Protein AF-A0A7Y3CG42-F1 (afdb_monomer)

Mean predicted aligned error: 5.28 Å

Foldseek 3Di:
DVVVVVVVVVVVVVVVVVLVVQCVVCVVVVHHSVVVVVCVVCQQPVDPVNVVVNVVVPVVVVVLVVVQVVQVVVVAGQLLQLLLQLQLQVQLVVLQVVCVPPPCNVVSNVVSNVRSVVRSVVLVVQLVCCVPPVVDRSNCSSVVSSVVSVVVD

pLDDT: mean 94.73, std 4.46, range [62.44, 98.19]

Solvent-accessible surface area (backbone atoms only — not comparable to full-atom values): 7905 Å² total; per-residue (Å²): 114,68,66,59,55,51,53,51,49,51,52,52,54,49,52,53,48,52,52,51,52,51,40,50,53,28,51,76,71,73,42,63,47,69,58,52,52,50,48,54,49,49,58,40,62,61,40,73,69,35,35,50,54,50,47,68,54,48,52,60,52,50,54,48,51,61,55,45,53,57,37,50,72,74,73,40,60,72,64,25,50,64,19,18,52,46,38,8,51,53,36,17,48,52,41,41,59,74,33,68,84,49,95,55,55,69,60,29,53,54,50,14,52,52,31,20,53,48,28,17,48,52,45,49,50,50,31,51,42,35,30,76,74,64,71,38,56,47,52,60,36,12,46,54,44,27,54,54,40,63,74,77,108

Radius of gyration: 21.25 Å; Cα contacts (8 Å, |Δi|>4): 123; chains: 1; bounding box: 47×50×55 Å

Secondary structure (DSSP, 8-state):
-HHHHHHHHHHHHHHHHHHHHHHHHHHHTT--HHHHHHHHHHHHHSSHHHHHHHHHHHHHHHHHHHHHHHHHHTT---TTHHHHHHHHHHHHHHHHHHTTT-S-HHHHHHHHHHHHHHHHHHHHHHHHHHHHTT---HHHHHHHHHHHHHHT-

Sequence (153 aa):
MQEVKQTFFYAVVLIVGVLCLTTLILFLAGAPPIDAFKHIFLGSVGSWIKFTQVLMAWIPLTLCACGLVYTFRIGLWNIGIEGQVVAGAISATAILRMGAASTMPELFLVLAFLGGMLGGGLWAVFAGFLKTKGGVNEIFAGLGLNFVAQAIT

Structure (mmCIF, N/CA/C/O backbone):
data_AF-A0A7Y3CG42-F1
#
_entry.id   AF-A0A7Y3CG42-F1
#
loop_
_atom_site.group_PDB
_atom_site.id
_atom_site.type_symbol
_atom_site.label_atom_id
_atom_site.label_alt_id
_atom_site.label_comp_id
_atom_site.label_asym_id
_atom_site.label_entity_id
_atom_site.label_seq_id
_atom_site.pdbx_PDB_ins_code
_atom_site.Cartn_x
_atom_site.Cartn_y
_atom_site.Cartn_z
_atom_site.occupancy
_atom_site.B_iso_or_equiv
_atom_site.auth_seq_id
_atom_site.auth_comp_id
_atom_site.auth_asym_id
_atom_site.auth_atom_id
_atom_site.pdbx_PDB_model_num
ATOM 1 N N . MET A 1 1 ? -9.380 -32.991 -3.342 1.00 62.44 1 MET A N 1
ATOM 2 C CA . MET A 1 1 ? -8.639 -33.266 -4.603 1.00 62.44 1 MET A CA 1
ATOM 3 C C . MET A 1 1 ? -9.384 -32.803 -5.858 1.00 62.44 1 MET A C 1
ATOM 5 O O . MET A 1 1 ? -8.729 -32.256 -6.734 1.00 62.44 1 MET A O 1
ATOM 9 N N . GLN A 1 2 ? -10.708 -32.990 -5.968 1.00 70.44 2 GLN A N 1
ATOM 10 C CA . GLN A 1 2 ? -11.488 -32.489 -7.115 1.00 70.44 2 GLN A CA 1
ATOM 11 C C . GLN A 1 2 ? -11.503 -30.954 -7.203 1.00 70.44 2 GLN A C 1
ATOM 13 O O . GLN A 1 2 ? -11.239 -30.421 -8.275 1.00 70.44 2 GLN A O 1
ATOM 18 N N . GLU A 1 3 ? -11.663 -30.253 -6.076 1.00 76.31 3 GLU A N 1
ATOM 19 C CA . GLU A 1 3 ? -11.626 -28.780 -6.048 1.00 76.31 3 GLU A CA 1
ATOM 20 C C . GLU A 1 3 ? -10.296 -28.201 -6.550 1.00 76.31 3 GLU A C 1
ATOM 22 O O . GLU A 1 3 ? -10.286 -27.268 -7.339 1.00 76.31 3 GLU A O 1
ATOM 27 N N . VAL A 1 4 ? -9.159 -28.807 -6.186 1.00 80.44 4 VAL A N 1
ATOM 28 C CA . VAL A 1 4 ? -7.832 -28.356 -6.647 1.00 80.44 4 VAL A CA 1
ATOM 29 C C . VAL A 1 4 ? -7.689 -28.498 -8.165 1.00 80.44 4 VAL A C 1
ATOM 31 O O . VAL A 1 4 ? -7.175 -27.595 -8.823 1.00 80.44 4 VAL A O 1
ATOM 34 N N . LYS A 1 5 ? -8.177 -29.607 -8.740 1.00 81.75 5 LYS A N 1
ATOM 35 C CA . LYS A 1 5 ? -8.169 -29.818 -10.198 1.00 81.75 5 LYS A CA 1
ATOM 36 C C . LYS A 1 5 ? -9.058 -28.802 -10.916 1.00 81.75 5 LYS A C 1
ATOM 38 O O . LYS A 1 5 ? -8.685 -28.312 -11.977 1.00 81.75 5 LYS A O 1
ATOM 43 N N . GLN A 1 6 ? -10.203 -28.475 -10.326 1.00 87.12 6 GLN A N 1
ATOM 44 C CA . GLN A 1 6 ? -11.150 -27.515 -10.878 1.00 87.12 6 GLN A CA 1
ATOM 45 C C . GLN A 1 6 ? -10.609 -26.077 -10.825 1.00 87.12 6 GLN A C 1
ATOM 47 O O . GLN A 1 6 ? -10.646 -25.379 -11.835 1.00 87.12 6 GLN A O 1
ATOM 52 N N . THR A 1 7 ? -10.007 -25.663 -9.708 1.00 89.25 7 THR A N 1
ATOM 53 C CA . THR A 1 7 ? -9.332 -24.359 -9.590 1.00 89.25 7 THR A CA 1
ATOM 54 C C . THR A 1 7 ? -8.181 -24.228 -10.582 1.00 89.25 7 THR A C 1
ATOM 56 O O . THR A 1 7 ? -8.052 -23.202 -11.248 1.00 89.25 7 THR A O 1
ATOM 59 N N . PHE A 1 8 ? -7.367 -25.276 -10.730 1.00 90.81 8 PHE A N 1
ATOM 60 C CA . PHE A 1 8 ? -6.279 -25.287 -11.703 1.00 90.81 8 PHE A CA 1
ATOM 61 C C . PHE A 1 8 ? -6.795 -25.162 -13.144 1.00 90.81 8 PHE A C 1
ATOM 63 O O . PHE A 1 8 ? -6.268 -24.368 -13.919 1.00 90.81 8 PHE A O 1
ATOM 70 N N . PHE A 1 9 ? -7.861 -25.890 -13.491 1.00 93.38 9 PHE A N 1
ATOM 71 C CA . PHE A 1 9 ? -8.496 -25.789 -14.804 1.00 93.38 9 PHE A CA 1
ATOM 72 C C . PHE A 1 9 ? -8.987 -24.365 -15.092 1.00 93.38 9 PHE A C 1
ATOM 74 O O . PHE A 1 9 ? -8.661 -23.812 -16.142 1.00 93.38 9 PHE A O 1
ATOM 81 N N . TYR A 1 10 ? -9.702 -23.740 -14.151 1.00 93.50 10 TYR A N 1
ATOM 82 C CA . TYR A 1 10 ? -10.154 -22.357 -14.318 1.00 93.50 10 TYR A CA 1
ATOM 83 C C . TYR A 1 10 ? -8.990 -21.378 -14.468 1.00 93.50 10 TYR A C 1
ATOM 85 O O . TY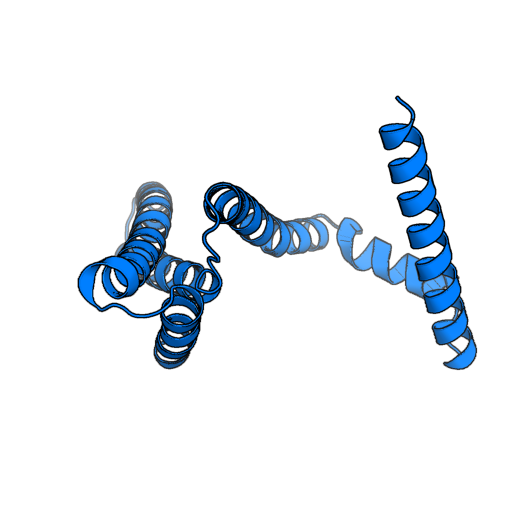R A 1 10 ? -9.047 -20.513 -15.337 1.00 93.50 10 TYR A O 1
ATOM 93 N N . ALA A 1 11 ? -7.918 -21.533 -13.687 1.00 93.06 11 ALA A N 1
ATOM 94 C CA . ALA A 1 11 ? -6.734 -20.689 -13.812 1.00 93.06 11 ALA A CA 1
ATOM 95 C C . ALA A 1 11 ? -6.113 -20.785 -15.215 1.00 93.06 11 ALA A C 1
ATOM 97 O O . ALA A 1 11 ? -5.827 -19.759 -15.830 1.00 93.06 11 ALA A O 1
ATOM 98 N N . VAL A 1 12 ? -5.965 -21.998 -15.758 1.00 94.88 12 VAL A N 1
ATOM 99 C CA . VAL A 1 12 ? -5.429 -22.202 -17.113 1.00 94.88 12 VAL A CA 1
ATOM 100 C C . VAL A 1 12 ? -6.345 -21.586 -18.170 1.00 94.88 12 VAL A C 1
ATOM 102 O O . VAL A 1 12 ? -5.863 -20.853 -19.032 1.00 94.88 12 VAL A O 1
ATOM 105 N N . VAL A 1 13 ? -7.658 -21.829 -18.092 1.00 96.06 13 VAL A N 1
ATOM 106 C CA . VAL A 1 13 ? -8.638 -21.259 -19.035 1.00 96.06 13 VAL A CA 1
ATOM 107 C C . VAL A 1 13 ? -8.603 -19.730 -19.009 1.00 96.06 13 VAL A C 1
ATOM 109 O O . VAL A 1 13 ? -8.604 -19.107 -20.069 1.00 96.06 13 VAL A O 1
ATOM 112 N N . LEU A 1 14 ? -8.517 -19.121 -17.824 1.00 95.50 14 LEU A N 1
ATOM 113 C CA . LEU A 1 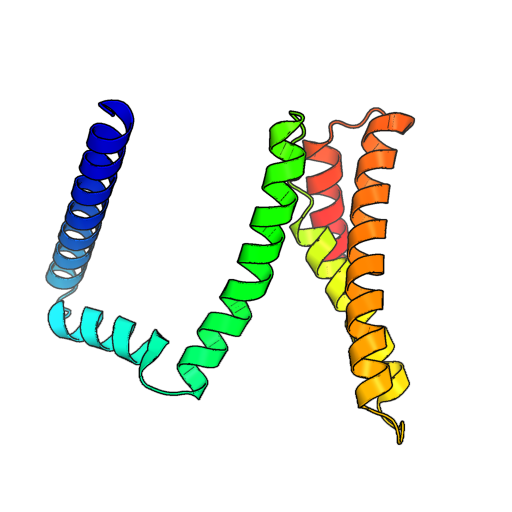14 ? -8.423 -17.669 -17.675 1.00 95.50 14 LEU A CA 1
ATOM 114 C C . LEU A 1 14 ? -7.124 -17.115 -18.260 1.00 95.50 14 LEU A C 1
ATOM 116 O O . LEU A 1 14 ? -7.167 -16.136 -18.999 1.00 95.50 14 LEU A O 1
ATOM 120 N N . ILE A 1 15 ? -5.982 -17.747 -17.980 1.00 94.75 15 ILE A N 1
ATOM 121 C CA . ILE A 1 15 ? -4.685 -17.314 -18.518 1.00 94.75 15 ILE A CA 1
ATOM 122 C C . ILE A 1 15 ? -4.706 -17.358 -20.048 1.00 94.75 15 ILE A C 1
ATOM 124 O O . ILE A 1 15 ? -4.364 -16.370 -20.697 1.00 94.75 15 ILE A O 1
ATOM 128 N N . VAL A 1 16 ? -5.153 -18.473 -20.632 1.00 95.56 16 VAL A N 1
ATOM 129 C CA . VAL A 1 16 ? -5.249 -18.616 -22.091 1.00 95.56 16 VAL A CA 1
ATOM 130 C C . VAL A 1 16 ? -6.233 -17.598 -22.666 1.00 95.56 16 VAL A C 1
ATOM 132 O O . VAL A 1 16 ? -5.901 -16.914 -23.631 1.00 95.56 16 VAL A O 1
ATOM 135 N N . GLY A 1 17 ? -7.405 -17.434 -22.048 1.00 96.25 17 GLY A N 1
ATOM 136 C CA . GLY A 1 17 ? -8.418 -16.474 -22.484 1.00 96.25 17 GLY A CA 1
ATOM 137 C C . GLY A 1 17 ? -7.905 -15.033 -22.501 1.00 96.25 17 GLY A C 1
ATOM 138 O O . GLY A 1 17 ? -8.083 -14.332 -23.497 1.00 96.25 17 GLY A O 1
ATOM 139 N N . VAL A 1 18 ? -7.207 -14.607 -21.445 1.00 95.19 18 VAL A N 1
ATOM 140 C CA . VAL A 1 18 ? -6.606 -13.266 -21.357 1.00 95.19 18 VAL A CA 1
ATOM 141 C C . VAL A 1 18 ? -5.515 -13.082 -22.410 1.00 95.19 18 VAL A C 1
ATOM 143 O O . VAL A 1 18 ? -5.481 -12.040 -23.067 1.00 95.19 18 VAL A O 1
ATOM 146 N N . LEU A 1 19 ? -4.653 -14.079 -22.626 1.00 94.00 19 LEU A N 1
ATOM 147 C CA . LEU A 1 19 ? -3.609 -14.008 -23.653 1.00 94.00 19 LEU A CA 1
ATOM 148 C C . LEU A 1 19 ? -4.202 -13.936 -25.065 1.00 94.00 19 LEU A C 1
ATOM 150 O O . LEU A 1 19 ? -3.757 -13.110 -25.865 1.00 94.00 19 LEU A O 1
ATOM 154 N N . CYS A 1 20 ? -5.225 -14.740 -25.365 1.00 95.56 20 CYS A N 1
ATOM 155 C CA . CYS A 1 20 ? -5.930 -14.711 -26.646 1.00 95.56 20 CYS A CA 1
ATOM 156 C C . CYS A 1 20 ? -6.603 -13.357 -26.884 1.00 95.56 20 CYS A C 1
ATOM 158 O O . CYS A 1 20 ? -6.416 -12.765 -27.946 1.00 95.56 20 CYS A O 1
ATOM 160 N N . LEU A 1 21 ? -7.334 -12.843 -25.891 1.00 95.88 21 LEU A N 1
ATOM 161 C CA . LEU A 1 21 ? -8.000 -11.544 -25.979 1.00 95.88 21 LEU A CA 1
ATOM 162 C C . LEU A 1 21 ? -6.989 -10.410 -26.186 1.00 95.88 21 LEU A C 1
ATOM 164 O O . LEU A 1 21 ? -7.157 -9.586 -27.080 1.00 95.88 21 LEU A O 1
ATOM 168 N N . THR A 1 22 ? -5.912 -10.398 -25.402 1.00 94.31 22 THR A N 1
ATOM 169 C CA . THR A 1 22 ? -4.855 -9.381 -25.513 1.00 94.31 22 THR A CA 1
ATOM 170 C C . THR A 1 22 ? -4.185 -9.437 -26.886 1.00 94.31 22 THR A C 1
ATOM 172 O O . THR A 1 22 ? -3.998 -8.404 -27.523 1.00 94.31 22 THR A O 1
ATOM 175 N N . THR A 1 23 ? -3.884 -10.639 -27.385 1.00 94.94 23 THR A N 1
ATOM 176 C CA . THR A 1 23 ? -3.299 -10.843 -28.721 1.00 94.94 23 THR A CA 1
ATOM 177 C C . THR A 1 23 ? -4.232 -10.354 -29.825 1.00 94.94 23 THR A C 1
ATOM 179 O O . THR A 1 23 ? -3.777 -9.680 -30.747 1.00 94.94 23 THR A O 1
ATOM 182 N N . LEU A 1 24 ? -5.532 -10.648 -29.720 1.00 96.06 24 LEU A N 1
ATOM 183 C CA . LEU A 1 24 ? -6.543 -10.182 -30.668 1.00 96.06 24 LEU A CA 1
ATOM 184 C C . LEU A 1 24 ? -6.606 -8.652 -30.700 1.00 96.06 24 LEU A C 1
ATOM 186 O O . LEU A 1 24 ? -6.576 -8.068 -31.779 1.00 96.06 24 LEU A O 1
ATOM 190 N N . ILE A 1 25 ? -6.639 -8.000 -29.535 1.00 96.25 25 ILE A N 1
ATOM 191 C CA . ILE A 1 25 ? -6.658 -6.533 -29.438 1.00 96.25 25 ILE A CA 1
ATOM 192 C C . ILE A 1 25 ? -5.395 -5.929 -30.065 1.00 96.25 25 ILE A C 1
ATOM 194 O O . ILE A 1 25 ? -5.498 -4.988 -30.848 1.00 96.25 25 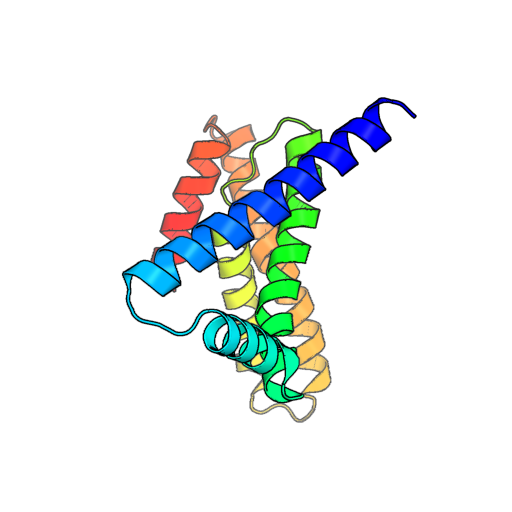ILE A O 1
ATOM 198 N N . LEU A 1 26 ? -4.215 -6.481 -29.766 1.00 95.56 26 LEU A N 1
ATOM 199 C CA . LEU A 1 26 ? -2.946 -6.008 -30.329 1.00 95.56 26 LEU A CA 1
ATOM 200 C C . LEU A 1 26 ? -2.912 -6.154 -31.853 1.00 95.56 26 LEU A C 1
ATOM 202 O O . LEU A 1 26 ? -2.523 -5.218 -32.548 1.00 95.56 26 LEU A O 1
ATOM 206 N N . PHE A 1 27 ? -3.393 -7.287 -32.368 1.00 95.69 27 PHE A N 1
ATOM 207 C CA . PHE A 1 27 ? -3.492 -7.524 -33.803 1.00 95.69 27 PHE A CA 1
ATOM 208 C C . PHE A 1 27 ? -4.440 -6.528 -34.486 1.00 95.69 27 PHE A C 1
ATOM 210 O O . PHE A 1 27 ? -4.072 -5.930 -35.495 1.00 95.69 27 PHE A O 1
ATOM 217 N N . LEU A 1 28 ? -5.625 -6.290 -33.909 1.00 96.75 28 LEU A N 1
ATOM 218 C CA . LEU A 1 28 ? -6.586 -5.300 -34.412 1.00 96.75 28 LEU A CA 1
ATOM 219 C C . LEU A 1 28 ? -6.043 -3.863 -34.349 1.00 96.75 28 LEU A C 1
ATOM 221 O O . LEU A 1 28 ? -6.383 -3.045 -35.199 1.00 96.75 28 LEU A O 1
ATOM 225 N N . ALA A 1 29 ? -5.180 -3.562 -33.378 1.00 95.56 29 ALA A N 1
ATOM 226 C CA . ALA A 1 29 ? -4.495 -2.277 -33.252 1.00 95.56 29 ALA A CA 1
ATOM 227 C C . ALA A 1 29 ? -3.273 -2.130 -34.186 1.00 95.56 29 ALA A C 1
ATOM 229 O O . ALA A 1 29 ? -2.633 -1.080 -34.185 1.00 95.56 29 ALA A O 1
ATOM 230 N N . GLY A 1 30 ? -2.920 -3.164 -34.962 1.00 94.56 30 GLY A N 1
ATOM 231 C CA . GLY A 1 30 ? -1.743 -3.167 -35.838 1.00 94.56 30 GLY A CA 1
ATOM 232 C C . GLY A 1 30 ? -0.403 -3.293 -35.101 1.00 94.56 30 GLY A C 1
ATOM 233 O O . GLY A 1 30 ? 0.647 -3.064 -35.699 1.00 94.56 30 GLY A O 1
ATOM 234 N N . ALA A 1 31 ? -0.417 -3.652 -33.815 1.00 93.69 31 ALA A N 1
ATOM 235 C CA . ALA A 1 31 ? 0.783 -3.832 -33.008 1.00 93.69 31 ALA A CA 1
ATOM 236 C C . ALA A 1 31 ? 1.236 -5.308 -33.021 1.00 93.69 31 ALA A C 1
ATOM 238 O O . ALA A 1 31 ? 0.415 -6.193 -32.767 1.00 93.69 31 ALA A O 1
ATOM 239 N N . PRO A 1 32 ? 2.528 -5.611 -33.259 1.00 95.00 32 PRO A N 1
ATOM 240 C CA . PRO A 1 32 ? 3.038 -6.982 -33.225 1.00 95.00 32 PRO A CA 1
ATOM 241 C C . PRO A 1 32 ? 2.916 -7.580 -31.807 1.00 95.00 32 PRO A C 1
ATOM 243 O O . PRO A 1 32 ? 3.593 -7.110 -30.886 1.00 95.00 32 PRO A O 1
ATOM 246 N N . PRO A 1 33 ? 2.097 -8.635 -31.591 1.00 93.31 33 PRO A N 1
ATOM 247 C CA . PRO A 1 33 ? 1.816 -9.123 -30.240 1.00 93.31 33 PRO A CA 1
ATOM 248 C C . PRO A 1 33 ? 3.048 -9.671 -29.517 1.00 93.31 33 PRO A C 1
ATOM 250 O O . PRO A 1 33 ? 3.223 -9.450 -28.321 1.00 93.31 33 PRO A O 1
ATOM 253 N N . ILE A 1 34 ? 3.932 -10.354 -30.250 1.00 94.06 34 ILE A N 1
ATOM 254 C CA . ILE A 1 34 ? 5.163 -10.935 -29.699 1.00 94.06 34 ILE A CA 1
ATOM 255 C C . ILE A 1 34 ? 6.067 -9.839 -29.125 1.00 94.06 34 ILE A C 1
ATOM 257 O O . ILE A 1 34 ? 6.564 -9.980 -28.006 1.00 94.06 34 ILE A O 1
ATOM 261 N N . ASP A 1 35 ? 6.246 -8.733 -29.850 1.00 94.12 35 ASP A N 1
ATOM 262 C CA . ASP A 1 35 ? 7.061 -7.613 -29.377 1.00 94.12 35 ASP A CA 1
ATOM 263 C C . ASP A 1 35 ? 6.406 -6.915 -28.187 1.00 94.12 35 ASP A C 1
ATOM 265 O O . ASP A 1 35 ? 7.094 -6.588 -27.222 1.00 94.12 35 ASP A O 1
ATOM 269 N N . ALA A 1 36 ? 5.079 -6.762 -28.185 1.00 93.31 36 ALA A N 1
ATOM 270 C CA . ALA A 1 36 ? 4.354 -6.214 -27.041 1.00 93.31 36 ALA A CA 1
ATOM 271 C C . ALA A 1 36 ? 4.577 -7.052 -25.767 1.00 93.31 36 ALA A C 1
ATOM 273 O O . ALA A 1 36 ? 4.948 -6.506 -24.726 1.00 93.31 36 ALA A O 1
ATOM 274 N N . PHE A 1 37 ? 4.446 -8.382 -25.845 1.00 92.75 37 PHE A N 1
ATOM 275 C CA . PHE A 1 37 ? 4.733 -9.265 -24.708 1.00 92.75 37 PHE A CA 1
ATOM 276 C C . PHE A 1 37 ? 6.207 -9.214 -24.290 1.00 92.75 37 PHE A C 1
ATOM 278 O O . PHE A 1 37 ? 6.510 -9.168 -23.094 1.00 92.75 37 PHE A O 1
ATOM 285 N N . LYS A 1 38 ? 7.133 -9.147 -25.254 1.00 94.94 38 LYS A N 1
ATOM 286 C CA . LYS A 1 38 ? 8.564 -8.964 -24.981 1.00 94.94 38 LYS A CA 1
ATOM 287 C C . LYS A 1 38 ? 8.829 -7.645 -24.253 1.00 94.94 38 LYS A C 1
ATOM 289 O O . LYS A 1 38 ? 9.612 -7.627 -23.304 1.00 94.94 38 LYS A O 1
ATOM 294 N N . HIS A 1 39 ? 8.167 -6.558 -24.640 1.00 94.50 39 HIS A N 1
ATOM 295 C CA . HIS A 1 39 ? 8.275 -5.264 -23.973 1.00 94.50 39 HIS A CA 1
ATOM 296 C C . HIS A 1 39 ? 7.673 -5.275 -22.566 1.00 94.50 39 HIS A C 1
ATOM 298 O O . HIS A 1 39 ? 8.288 -4.710 -21.666 1.00 94.50 39 HIS A O 1
ATOM 304 N N . ILE A 1 40 ? 6.54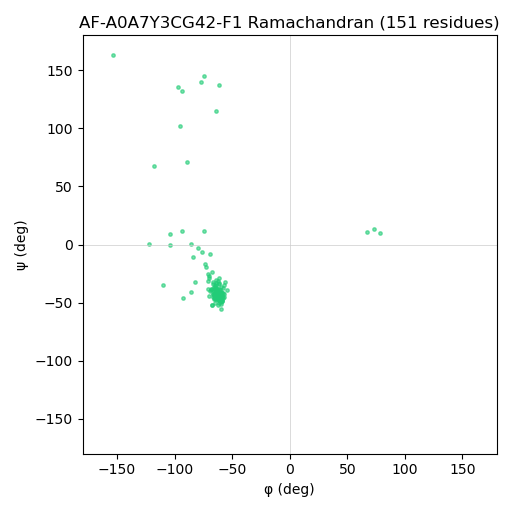9 -5.960 -22.335 1.00 92.25 40 ILE A N 1
ATOM 305 C CA . ILE A 1 40 ? 5.976 -6.146 -20.988 1.00 92.25 40 ILE A CA 1
ATOM 306 C C . ILE A 1 40 ? 6.958 -6.910 -20.086 1.00 92.25 40 ILE A C 1
ATOM 308 O O . ILE A 1 40 ? 7.232 -6.507 -18.951 1.00 92.25 40 ILE A O 1
ATOM 312 N N . PHE A 1 41 ? 7.551 -7.988 -20.601 1.00 94.19 41 PHE A N 1
ATOM 313 C CA . PHE A 1 41 ? 8.504 -8.794 -19.843 1.00 94.19 41 PHE A CA 1
ATOM 314 C C . PHE A 1 41 ? 9.804 -8.026 -19.557 1.00 94.19 41 PHE A C 1
ATOM 316 O O . PHE A 1 41 ? 10.214 -7.870 -18.409 1.00 94.19 41 PHE A O 1
ATOM 323 N N . LEU A 1 42 ? 10.432 -7.447 -20.581 1.00 95.38 42 LEU A N 1
ATOM 324 C CA . LEU A 1 42 ? 11.648 -6.645 -20.409 1.00 95.38 42 LEU A CA 1
ATOM 325 C C . LEU A 1 42 ? 11.393 -5.338 -19.648 1.00 95.38 42 LEU A C 1
ATOM 327 O O . LEU A 1 42 ? 12.325 -4.769 -19.079 1.00 95.38 42 LEU A O 1
ATOM 331 N N . GLY A 1 43 ? 10.164 -4.831 -19.661 1.00 94.25 43 GLY A N 1
ATOM 332 C CA . GLY A 1 43 ? 9.709 -3.672 -18.897 1.00 94.25 43 GLY A CA 1
ATOM 333 C C . GLY A 1 43 ? 9.601 -3.951 -17.401 1.00 94.25 43 GLY A C 1
ATOM 334 O O . GLY A 1 43 ? 9.873 -3.055 -16.613 1.00 94.25 43 GLY A O 1
ATOM 335 N N . SER A 1 44 ? 9.291 -5.190 -17.018 1.00 93.38 44 SER A N 1
ATOM 336 C CA . SER A 1 44 ? 9.148 -5.598 -15.617 1.00 93.38 44 SER A CA 1
ATOM 337 C C . SER A 1 44 ? 10.441 -6.158 -15.018 1.00 93.38 44 SER A C 1
ATOM 339 O O . SER A 1 44 ? 10.834 -5.741 -13.933 1.00 93.38 44 SER A O 1
ATOM 341 N N . VAL A 1 45 ? 11.143 -7.057 -15.719 1.00 95.62 45 VAL A N 1
ATOM 342 C CA . VAL A 1 45 ? 12.314 -7.779 -15.166 1.00 95.62 45 VAL A CA 1
ATOM 343 C C . VAL A 1 45 ? 13.611 -7.588 -15.955 1.00 95.62 45 VAL A C 1
ATOM 345 O O . VAL A 1 45 ? 14.646 -8.135 -15.589 1.00 95.62 45 VAL A O 1
ATOM 348 N N . GLY A 1 46 ? 13.593 -6.805 -17.037 1.00 94.75 46 GLY A N 1
ATOM 349 C CA . GLY A 1 46 ? 14.738 -6.680 -17.949 1.00 94.75 46 GLY A CA 1
ATOM 350 C C . GLY A 1 46 ? 15.969 -5.962 -17.380 1.00 94.75 46 GLY A C 1
ATOM 351 O O . GLY A 1 46 ? 17.002 -5.925 -18.042 1.00 94.75 46 GLY A O 1
ATOM 352 N N . SER A 1 47 ? 15.884 -5.366 -16.190 1.00 96.88 47 SER A N 1
ATOM 353 C CA . SER A 1 47 ? 17.036 -4.831 -15.457 1.00 96.88 47 SER A CA 1
ATOM 354 C C . SER A 1 47 ? 16.765 -4.826 -13.956 1.00 96.88 47 SER A C 1
ATOM 356 O O . SER A 1 47 ? 15.610 -4.883 -13.528 1.00 96.88 47 SER A O 1
ATOM 358 N N . TRP A 1 48 ? 17.825 -4.692 -13.154 1.00 96.31 48 TRP A N 1
ATOM 359 C CA . TRP A 1 48 ? 17.698 -4.598 -11.699 1.00 96.31 48 TRP A CA 1
ATOM 360 C C . TRP A 1 48 ? 16.793 -3.437 -11.266 1.00 96.31 48 TRP A C 1
ATOM 362 O O . TRP A 1 48 ? 15.908 -3.615 -10.440 1.00 96.31 48 TRP A O 1
ATOM 372 N N . ILE A 1 49 ? 16.936 -2.270 -11.901 1.00 96.19 49 ILE A N 1
ATOM 373 C CA . ILE A 1 49 ? 16.111 -1.086 -11.616 1.00 96.19 49 ILE A CA 1
ATOM 374 C C . ILE A 1 49 ? 14.629 -1.355 -11.899 1.00 96.19 49 ILE A C 1
ATOM 376 O O . ILE A 1 49 ? 13.787 -1.091 -11.043 1.00 96.19 49 ILE A O 1
ATOM 380 N N . LYS A 1 50 ? 14.300 -1.937 -13.057 1.00 95.75 50 LYS A N 1
ATOM 381 C CA . LYS A 1 50 ? 12.911 -2.270 -13.411 1.00 95.75 50 LYS A CA 1
ATOM 382 C C . LYS A 1 50 ? 12.306 -3.273 -12.434 1.00 95.75 50 LYS A C 1
ATOM 384 O O . LYS A 1 50 ? 11.201 -3.066 -11.940 1.00 95.75 50 LYS A O 1
ATOM 389 N N . PHE A 1 51 ? 13.075 -4.296 -12.072 1.00 96.00 51 PHE A N 1
ATOM 390 C CA . PHE A 1 51 ? 12.650 -5.274 -11.081 1.00 96.00 51 PHE A CA 1
ATOM 391 C C . PHE A 1 51 ? 12.379 -4.624 -9.716 1.00 96.00 51 PHE A C 1
ATOM 393 O O . PHE A 1 51 ? 11.342 -4.878 -9.105 1.00 96.00 51 PHE A O 1
ATOM 400 N N . THR A 1 52 ? 13.249 -3.716 -9.258 1.00 96.19 52 THR A N 1
ATOM 401 C CA . THR A 1 52 ? 13.005 -2.983 -8.005 1.00 96.19 52 THR A CA 1
ATOM 402 C C . THR A 1 52 ? 11.771 -2.082 -8.071 1.00 96.19 52 THR A C 1
ATOM 404 O O . THR A 1 52 ? 11.063 -1.983 -7.075 1.00 96.19 52 THR A O 1
ATOM 407 N N . GLN A 1 53 ? 11.443 -1.495 -9.228 1.00 94.94 53 GLN A N 1
ATOM 408 C CA . GLN A 1 53 ? 10.198 -0.733 -9.406 1.00 94.94 53 GLN A CA 1
ATOM 409 C C . GLN A 1 53 ? 8.957 -1.623 -9.281 1.00 94.94 53 GLN A C 1
ATOM 411 O O . GLN A 1 53 ? 7.979 -1.224 -8.650 1.00 94.94 53 GLN A O 1
ATOM 416 N N . VAL A 1 54 ? 9.009 -2.849 -9.816 1.00 96.12 54 VAL A N 1
ATOM 417 C CA . VAL A 1 54 ? 7.938 -3.837 -9.613 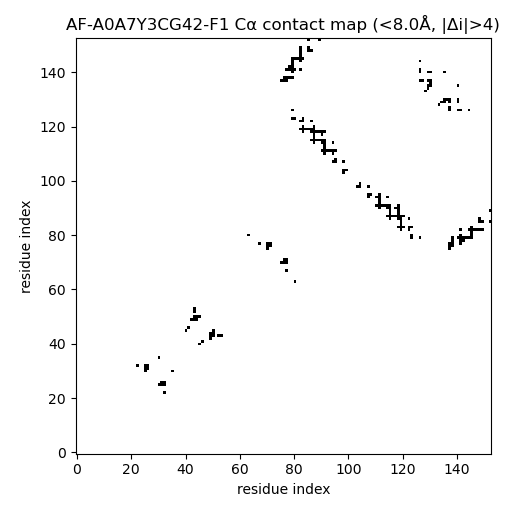1.00 96.12 54 VAL A CA 1
ATOM 418 C C . VAL A 1 54 ? 7.780 -4.145 -8.125 1.00 96.12 54 VAL A C 1
ATOM 420 O O . VAL A 1 54 ? 6.664 -4.109 -7.611 1.00 96.12 54 VAL A O 1
ATOM 423 N N . LEU A 1 55 ? 8.882 -4.386 -7.408 1.00 95.88 55 LEU A N 1
ATOM 424 C CA . LEU A 1 55 ? 8.844 -4.645 -5.965 1.00 95.88 55 LEU A CA 1
ATOM 425 C C . LEU A 1 55 ? 8.318 -3.451 -5.158 1.00 95.88 55 LEU A C 1
ATOM 427 O O . LEU A 1 55 ? 7.545 -3.657 -4.223 1.00 95.88 55 LEU A O 1
ATOM 431 N N . MET A 1 56 ? 8.681 -2.221 -5.533 1.00 94.12 56 MET A N 1
ATOM 432 C CA . MET A 1 56 ? 8.204 -0.996 -4.877 1.00 94.12 56 MET A CA 1
ATOM 433 C C . MET A 1 56 ? 6.676 -0.888 -4.885 1.00 94.12 56 MET A C 1
ATOM 435 O O . MET A 1 56 ? 6.108 -0.409 -3.910 1.00 94.12 56 MET A O 1
ATOM 439 N N . ALA A 1 57 ? 6.009 -1.360 -5.942 1.00 93.31 57 ALA A N 1
ATOM 440 C CA . ALA A 1 57 ? 4.549 -1.426 -5.994 1.00 93.31 57 ALA A CA 1
ATOM 441 C C . ALA A 1 57 ? 3.995 -2.718 -5.368 1.00 93.31 57 ALA A C 1
ATOM 443 O O . ALA A 1 57 ? 2.994 -2.697 -4.653 1.00 93.31 57 ALA A O 1
ATOM 444 N N . TRP A 1 58 ? 4.638 -3.860 -5.616 1.00 96.25 58 TRP A N 1
ATOM 445 C CA . TRP A 1 58 ? 4.126 -5.169 -5.212 1.00 96.25 58 TRP A CA 1
ATOM 446 C C . TRP A 1 58 ? 4.150 -5.396 -3.697 1.00 96.25 58 TRP A C 1
ATOM 448 O O . TRP A 1 58 ? 3.193 -5.942 -3.144 1.00 96.25 58 TRP A O 1
ATOM 458 N N . ILE A 1 59 ? 5.211 -4.961 -3.014 1.00 95.62 59 ILE A N 1
ATOM 459 C CA . ILE A 1 59 ? 5.362 -5.121 -1.562 1.00 95.62 59 ILE A CA 1
ATOM 460 C C . ILE A 1 59 ? 4.219 -4.437 -0.791 1.00 95.62 59 ILE A C 1
ATOM 462 O O . ILE A 1 59 ? 3.540 -5.137 -0.035 1.00 95.62 59 ILE A O 1
ATOM 466 N N . PRO A 1 60 ? 3.937 -3.126 -0.963 1.00 93.12 60 PRO A N 1
ATOM 467 C CA . PRO A 1 60 ? 2.866 -2.475 -0.210 1.00 93.12 60 PRO A CA 1
ATOM 468 C C . PRO A 1 60 ? 1.488 -3.063 -0.532 1.00 93.12 60 PRO A C 1
ATOM 470 O O . PRO A 1 60 ? 0.696 -3.273 0.385 1.00 93.12 60 PRO A O 1
ATOM 473 N N . LEU A 1 61 ? 1.216 -3.415 -1.795 1.00 95.94 61 LEU A N 1
ATOM 474 C CA . LEU A 1 61 ? -0.047 -4.054 -2.183 1.00 95.94 61 LEU A CA 1
ATOM 475 C C . LEU A 1 61 ? -0.226 -5.428 -1.526 1.00 95.94 61 LEU A C 1
ATOM 477 O O . LEU A 1 61 ? -1.313 -5.750 -1.046 1.00 95.94 61 LEU A O 1
ATOM 481 N N . THR A 1 62 ? 0.843 -6.222 -1.452 1.00 97.00 62 THR A N 1
ATOM 482 C CA . THR A 1 62 ? 0.814 -7.537 -0.799 1.00 97.00 62 THR A CA 1
ATOM 483 C C . THR A 1 62 ? 0.587 -7.400 0.705 1.00 97.00 62 THR A C 1
ATOM 485 O O . THR A 1 62 ? -0.236 -8.121 1.267 1.00 97.00 62 THR A O 1
ATOM 488 N N . LEU A 1 63 ? 1.250 -6.443 1.361 1.00 94.38 63 LEU A N 1
ATOM 489 C CA . LEU A 1 63 ? 1.026 -6.157 2.781 1.00 94.38 63 LEU A CA 1
ATOM 490 C C . LEU A 1 63 ? -0.419 -5.714 3.051 1.00 94.38 63 LEU A C 1
ATOM 492 O O . LEU A 1 63 ? -1.032 -6.190 4.009 1.00 94.38 63 LEU A O 1
ATOM 496 N N . CYS A 1 64 ? -0.990 -4.877 2.179 1.00 96.00 64 CYS A N 1
ATOM 497 C CA . CYS A 1 64 ? -2.399 -4.494 2.256 1.00 96.00 64 CYS A CA 1
ATOM 498 C C . CYS A 1 64 ? -3.311 -5.718 2.133 1.00 96.00 64 CYS A C 1
ATOM 500 O O . CYS A 1 64 ? -4.180 -5.918 2.980 1.00 96.00 64 CYS A O 1
ATOM 502 N N . ALA A 1 65 ? -3.083 -6.578 1.135 1.00 96.06 65 ALA A N 1
ATOM 503 C CA . ALA A 1 65 ? -3.858 -7.802 0.948 1.00 96.06 65 ALA A CA 1
ATOM 504 C C . ALA A 1 65 ? -3.803 -8.710 2.189 1.00 96.06 65 ALA A C 1
ATOM 506 O O . ALA A 1 65 ? -4.845 -9.171 2.656 1.00 96.06 65 ALA A O 1
ATOM 507 N N . CYS A 1 66 ? -2.620 -8.904 2.779 1.00 95.25 66 CYS A N 1
ATOM 508 C CA . CYS A 1 66 ? -2.460 -9.661 4.022 1.00 95.25 66 CYS A CA 1
ATOM 509 C C . CYS A 1 66 ? -3.283 -9.070 5.181 1.00 95.25 66 CYS A C 1
ATOM 511 O O . CYS A 1 66 ? -3.924 -9.821 5.919 1.00 95.25 66 CYS A O 1
ATOM 513 N N . GLY A 1 67 ? -3.310 -7.741 5.326 1.00 92.94 67 GLY A N 1
ATOM 514 C CA . GLY A 1 67 ? -4.137 -7.061 6.328 1.00 92.94 67 GLY A CA 1
ATOM 515 C C . GLY A 1 67 ? -5.642 -7.225 6.080 1.00 92.94 67 GLY A C 1
ATOM 516 O O . GLY A 1 67 ? -6.398 -7.522 7.007 1.00 92.94 67 GLY A O 1
ATOM 517 N N . LEU A 1 68 ? -6.078 -7.101 4.824 1.00 95.75 68 LEU A N 1
ATOM 518 C CA . LEU A 1 68 ? -7.484 -7.241 4.424 1.00 95.75 68 LEU A CA 1
ATOM 519 C C . LEU A 1 68 ? -8.032 -8.651 4.644 1.00 95.75 68 LEU A C 1
ATOM 521 O O . LEU A 1 68 ? -9.189 -8.808 5.039 1.00 95.75 68 LEU A O 1
ATOM 525 N N . VAL A 1 69 ? -7.211 -9.683 4.431 1.00 95.81 69 VAL A N 1
ATOM 526 C CA . VAL A 1 69 ? -7.609 -11.077 4.687 1.00 95.81 69 VAL A CA 1
ATOM 527 C C . VAL A 1 69 ? -8.101 -11.247 6.125 1.00 95.81 69 VAL A C 1
ATOM 529 O O . VAL A 1 69 ? -9.098 -11.934 6.348 1.00 95.81 69 VAL A O 1
ATOM 532 N N . TYR A 1 70 ? -7.461 -10.594 7.100 1.00 92.81 70 TYR A N 1
ATOM 533 C CA . TYR A 1 70 ? -7.883 -10.677 8.498 1.00 92.81 70 TYR A CA 1
ATOM 534 C C . TYR A 1 70 ? -9.265 -10.049 8.720 1.00 92.81 70 TYR A C 1
ATOM 536 O O . TYR A 1 70 ? -10.129 -10.670 9.340 1.00 92.81 70 TYR A O 1
ATOM 544 N N . THR A 1 71 ? -9.502 -8.850 8.180 1.00 92.94 71 THR A N 1
ATOM 545 C CA . THR A 1 71 ? -10.786 -8.149 8.342 1.00 92.94 71 THR A CA 1
ATOM 546 C C . THR A 1 71 ? -11.923 -8.883 7.640 1.00 92.94 71 THR A C 1
ATOM 548 O O . THR A 1 71 ? -12.981 -9.087 8.235 1.00 92.94 71 THR A O 1
ATOM 551 N N . PHE A 1 72 ? -11.686 -9.379 6.422 1.00 93.38 72 PHE A N 1
ATOM 552 C CA . PHE A 1 72 ? -12.695 -10.134 5.680 1.00 93.38 72 PHE A CA 1
ATOM 553 C C . PHE A 1 72 ? -13.027 -11.467 6.351 1.00 93.38 72 PHE A C 1
ATOM 555 O O . PHE A 1 72 ? -14.186 -11.880 6.351 1.00 93.38 72 PHE A O 1
ATOM 562 N N . ARG A 1 73 ? -12.049 -12.119 6.994 1.00 95.38 73 ARG A N 1
ATOM 563 C CA . ARG A 1 73 ? -12.275 -13.371 7.729 1.00 95.38 73 ARG A CA 1
ATOM 564 C C . ARG A 1 73 ? -13.251 -13.213 8.896 1.00 95.38 73 ARG A C 1
ATOM 566 O O . ARG A 1 73 ? -13.968 -14.160 9.203 1.00 95.38 73 ARG A O 1
ATOM 573 N N . ILE A 1 74 ? -13.290 -12.041 9.530 1.00 94.56 74 ILE A N 1
ATOM 574 C CA . ILE A 1 74 ? -14.236 -11.729 10.615 1.00 94.56 74 ILE A CA 1
ATOM 575 C C . ILE A 1 74 ? -15.517 -11.043 10.114 1.00 94.56 74 ILE A C 1
ATOM 577 O O . ILE A 1 74 ? -16.296 -10.539 10.917 1.00 94.56 74 ILE A O 1
ATOM 581 N N . GLY A 1 75 ? -15.744 -11.019 8.796 1.00 92.81 75 GLY A N 1
ATOM 582 C CA . GLY A 1 75 ? -16.940 -10.446 8.177 1.00 92.81 75 GLY A CA 1
ATOM 583 C C . GLY A 1 75 ? -16.944 -8.918 8.068 1.00 92.81 75 GLY A C 1
ATOM 584 O O . GLY A 1 75 ? -17.978 -8.351 7.726 1.00 92.81 75 GLY A O 1
ATOM 585 N N . LEU A 1 76 ? -15.817 -8.247 8.335 1.00 93.56 76 LEU A N 1
ATOM 586 C CA . LEU A 1 76 ? -15.691 -6.794 8.214 1.00 93.56 76 LEU A CA 1
ATOM 587 C C . LEU A 1 76 ? -15.065 -6.396 6.879 1.00 93.56 76 LEU A C 1
ATOM 589 O O . LEU A 1 76 ? -14.033 -6.928 6.467 1.00 93.56 76 LEU A O 1
ATOM 593 N N . TRP A 1 77 ? -15.646 -5.382 6.243 1.00 93.00 77 TRP A N 1
ATOM 594 C CA . TRP A 1 77 ? -15.148 -4.838 4.984 1.00 93.00 77 TRP A CA 1
ATOM 595 C C . TRP A 1 77 ? -14.245 -3.623 5.226 1.00 93.00 77 TRP A C 1
ATOM 597 O O . TRP A 1 77 ? -14.730 -2.521 5.470 1.00 93.00 77 TRP A O 1
ATOM 607 N N . ASN A 1 78 ? -12.923 -3.804 5.144 1.00 94.94 78 ASN A N 1
ATOM 608 C CA . ASN A 1 78 ? -11.951 -2.718 5.331 1.00 94.94 78 ASN A CA 1
ATOM 609 C C . ASN A 1 78 ? -11.626 -1.995 4.011 1.00 94.94 78 ASN A C 1
ATOM 611 O O . ASN A 1 78 ? -10.531 -2.113 3.469 1.00 94.94 78 ASN A O 1
ATOM 615 N N . ILE A 1 79 ? -12.583 -1.225 3.490 1.00 95.06 79 ILE A N 1
ATOM 616 C CA . ILE A 1 79 ? -12.381 -0.400 2.279 1.00 95.06 79 ILE A CA 1
ATOM 617 C C . ILE A 1 79 ? -11.509 0.841 2.578 1.00 95.06 79 ILE A C 1
ATOM 619 O O . ILE A 1 79 ? -10.911 1.424 1.679 1.00 95.06 79 ILE A O 1
ATOM 623 N N . GLY A 1 80 ? -11.351 1.205 3.856 1.00 96.12 80 GLY A N 1
ATOM 624 C CA . GLY A 1 80 ? -10.544 2.344 4.315 1.00 96.12 80 GLY A CA 1
ATOM 625 C C . GLY A 1 80 ? -9.023 2.151 4.262 1.00 96.12 80 GLY A C 1
ATOM 626 O O . GLY A 1 80 ? -8.286 2.918 4.885 1.00 96.12 80 GLY A O 1
ATOM 627 N N . ILE A 1 81 ? -8.533 1.095 3.604 1.00 97.12 81 ILE A N 1
ATOM 628 C CA . ILE A 1 81 ? -7.106 0.757 3.616 1.00 97.12 81 ILE A CA 1
ATOM 629 C C . ILE A 1 81 ? -6.247 1.757 2.837 1.00 97.12 81 ILE A C 1
ATOM 631 O O . ILE A 1 81 ? -5.102 1.987 3.208 1.00 97.12 81 ILE A O 1
ATOM 635 N N . GLU A 1 82 ? -6.798 2.410 1.815 1.00 96.50 82 GLU A N 1
ATOM 636 C CA . GLU A 1 82 ? -6.085 3.457 1.074 1.00 96.50 82 GLU A CA 1
ATOM 637 C C . GLU A 1 82 ? -5.720 4.625 1.998 1.00 96.50 82 GLU A C 1
ATOM 639 O O . GLU A 1 82 ? -4.566 5.049 2.040 1.00 96.50 82 GLU A O 1
ATOM 644 N N . GLY A 1 83 ? -6.663 5.072 2.831 1.00 97.38 83 GLY A N 1
ATOM 645 C CA . GLY A 1 83 ? -6.416 6.093 3.843 1.00 97.38 83 GLY A CA 1
ATOM 646 C C . GLY A 1 83 ? -5.421 5.639 4.914 1.00 97.38 83 GLY A C 1
ATOM 647 O O . GLY A 1 83 ? -4.605 6.439 5.363 1.00 97.38 83 GLY A O 1
ATOM 648 N N . GLN A 1 84 ? -5.420 4.352 5.281 1.00 97.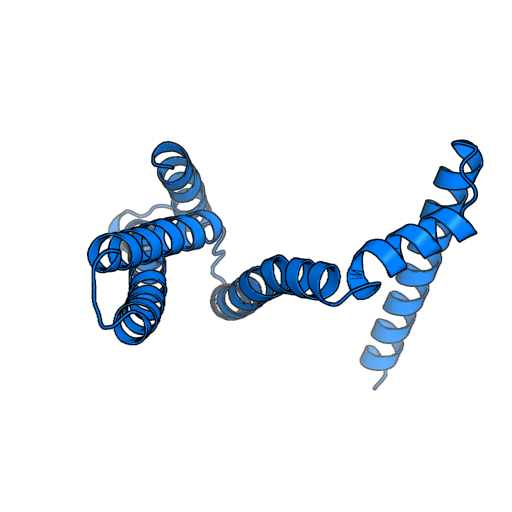44 84 GLN A N 1
ATOM 649 C CA . GLN A 1 84 ? -4.423 3.786 6.206 1.00 97.44 84 GLN A CA 1
ATOM 650 C C . GLN A 1 84 ? -3.011 3.834 5.605 1.00 97.44 84 GLN A C 1
ATOM 652 O O . GLN A 1 84 ? -2.064 4.212 6.298 1.00 97.44 84 GLN A O 1
ATOM 657 N N . VAL A 1 85 ? -2.865 3.503 4.318 1.00 97.12 85 VAL A N 1
ATOM 658 C CA . VAL A 1 85 ? -1.588 3.611 3.594 1.00 97.12 85 VAL A CA 1
ATOM 659 C C . VAL A 1 85 ? -1.127 5.065 3.540 1.00 97.12 85 VAL A C 1
ATOM 661 O O . VAL A 1 85 ? 0.031 5.343 3.849 1.00 97.12 85 VAL A O 1
ATOM 664 N N . VAL A 1 86 ? -2.027 5.995 3.216 1.00 97.12 86 VAL A N 1
ATOM 665 C CA . VAL A 1 86 ? -1.729 7.433 3.173 1.00 97.12 86 VAL A CA 1
ATOM 666 C C . VAL A 1 86 ? -1.294 7.960 4.543 1.00 97.12 86 VAL A C 1
ATOM 668 O O . VAL A 1 86 ? -0.231 8.570 4.654 1.00 97.12 86 VAL A O 1
ATOM 671 N N . ALA A 1 87 ? -2.052 7.683 5.605 1.00 98.00 87 ALA A N 1
ATOM 672 C CA . ALA A 1 87 ? -1.713 8.115 6.960 1.00 98.00 87 ALA A CA 1
ATOM 673 C C . ALA A 1 87 ? -0.370 7.529 7.435 1.00 98.00 87 ALA A C 1
ATOM 675 O O . ALA A 1 87 ? 0.433 8.224 8.071 1.00 98.00 87 ALA A O 1
ATOM 676 N N . GLY A 1 88 ? -0.088 6.270 7.084 1.00 97.62 88 GLY A N 1
ATOM 677 C CA . GLY A 1 88 ? 1.214 5.649 7.314 1.00 97.62 88 GLY A CA 1
ATOM 678 C C . GLY A 1 88 ? 2.337 6.346 6.541 1.00 97.62 88 GLY A C 1
ATOM 679 O O . GLY A 1 88 ? 3.372 6.669 7.122 1.00 97.62 88 GLY A O 1
ATOM 680 N N . ALA A 1 89 ? 2.126 6.656 5.260 1.00 96.69 89 ALA A N 1
ATOM 681 C CA . ALA A 1 89 ? 3.103 7.358 4.429 1.00 96.69 89 ALA A CA 1
ATOM 682 C C . ALA A 1 89 ? 3.412 8.768 4.956 1.00 96.69 89 ALA A C 1
ATOM 684 O O . ALA A 1 89 ? 4.586 9.137 5.051 1.00 96.69 89 ALA A O 1
ATOM 685 N N . ILE A 1 90 ? 2.391 9.530 5.365 1.00 97.12 90 ILE A N 1
ATOM 686 C CA . ILE A 1 90 ? 2.554 10.849 5.996 1.00 97.12 90 ILE A CA 1
ATOM 687 C C . ILE A 1 90 ? 3.395 10.723 7.273 1.00 97.12 90 ILE A C 1
ATOM 689 O O . ILE A 1 90 ? 4.379 11.445 7.440 1.00 97.12 90 ILE A O 1
ATOM 693 N N . SER A 1 91 ? 3.058 9.772 8.148 1.00 97.88 91 SER A N 1
ATOM 694 C CA . SER A 1 91 ? 3.750 9.573 9.431 1.00 97.88 91 SER A CA 1
ATOM 695 C C . SER A 1 91 ? 5.212 9.151 9.248 1.00 97.88 91 SER A C 1
ATOM 697 O O . SER A 1 91 ? 6.107 9.704 9.891 1.00 97.88 91 SER A O 1
ATOM 699 N N . ALA A 1 92 ? 5.478 8.219 8.329 1.00 97.62 92 ALA A N 1
ATOM 700 C CA . ALA A 1 92 ? 6.833 7.799 7.980 1.00 97.62 92 ALA A CA 1
ATOM 701 C C . ALA A 1 92 ? 7.647 8.967 7.397 1.00 97.62 92 ALA A C 1
ATOM 703 O O . ALA A 1 92 ? 8.783 9.205 7.808 1.00 97.62 92 ALA A O 1
ATOM 704 N N . THR A 1 93 ? 7.046 9.741 6.490 1.00 96.88 93 THR A N 1
ATOM 705 C CA . THR A 1 93 ? 7.691 10.902 5.858 1.00 96.88 93 THR A CA 1
ATOM 706 C C . THR A 1 93 ? 8.013 11.991 6.877 1.00 96.88 93 THR A C 1
ATOM 708 O O . THR A 1 93 ? 9.106 12.555 6.837 1.00 96.88 93 THR A O 1
ATOM 711 N N . ALA A 1 94 ? 7.111 12.260 7.823 1.00 96.88 94 ALA A N 1
ATOM 712 C CA . ALA A 1 94 ? 7.344 13.224 8.895 1.00 96.88 94 ALA A CA 1
ATOM 713 C C . ALA A 1 94 ? 8.585 12.854 9.726 1.00 96.88 94 ALA A C 1
ATOM 715 O O . ALA A 1 94 ? 9.453 13.699 9.949 1.00 96.88 94 ALA A O 1
ATOM 716 N N . ILE A 1 95 ? 8.723 11.580 10.104 1.00 97.75 95 ILE A N 1
ATOM 717 C CA . ILE A 1 95 ? 9.883 11.087 10.860 1.00 97.75 95 ILE A CA 1
ATOM 718 C C . ILE A 1 95 ? 11.168 11.183 10.036 1.00 97.75 95 ILE A C 1
ATOM 720 O O . ILE A 1 95 ? 12.172 11.699 10.532 1.00 97.75 95 ILE A O 1
ATOM 724 N N . LEU A 1 96 ? 11.146 10.754 8.769 1.00 97.19 96 LEU A N 1
ATOM 725 C CA . LEU A 1 96 ? 12.307 10.897 7.882 1.00 97.19 96 LEU A CA 1
ATOM 726 C C . LEU A 1 96 ? 12.721 12.363 7.740 1.00 97.19 96 LEU A C 1
ATOM 728 O O . LEU A 1 96 ? 13.912 12.673 7.718 1.00 97.19 96 LEU A O 1
ATOM 732 N N . ARG A 1 97 ? 11.750 13.282 7.691 1.00 96.06 97 ARG A N 1
ATOM 733 C CA . ARG A 1 97 ? 12.028 14.712 7.578 1.00 96.06 97 ARG A CA 1
ATOM 734 C C . ARG A 1 97 ? 12.678 15.277 8.838 1.00 96.06 97 ARG A C 1
ATOM 736 O O . ARG A 1 97 ? 13.606 16.073 8.712 1.00 96.06 97 ARG A O 1
ATOM 743 N N . MET A 1 98 ? 12.252 14.838 10.022 1.00 95.00 98 MET A N 1
ATOM 744 C CA . MET A 1 98 ? 12.903 15.188 11.292 1.00 95.00 98 MET A CA 1
ATOM 745 C C . MET A 1 98 ? 14.355 14.690 11.350 1.00 95.00 98 MET A C 1
ATOM 747 O O . MET A 1 98 ? 15.215 15.354 11.923 1.00 95.00 98 MET A O 1
ATOM 751 N N . GLY A 1 99 ? 14.632 13.544 10.726 1.00 93.25 99 GLY A N 1
ATOM 752 C CA . GLY A 1 99 ? 15.959 12.935 10.654 1.00 93.25 99 GLY A CA 1
ATOM 753 C C . GLY A 1 99 ? 16.860 13.421 9.526 1.00 93.25 99 GLY A C 1
ATOM 754 O O . GLY A 1 99 ? 17.983 12.937 9.421 1.00 93.25 99 GLY A O 1
ATOM 755 N N . ALA A 1 100 ? 16.411 14.354 8.682 1.00 92.75 100 ALA A N 1
ATOM 756 C CA . ALA A 1 100 ? 17.091 14.672 7.424 1.00 92.75 100 ALA A CA 1
ATOM 757 C C . ALA A 1 100 ? 18.532 15.19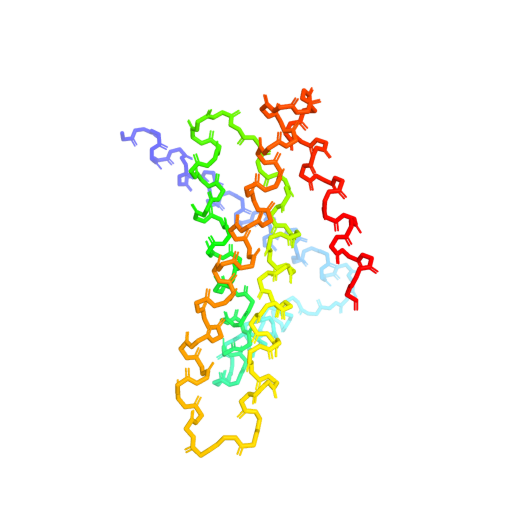2 7.594 1.00 92.75 100 ALA A C 1
ATOM 759 O O . ALA A 1 100 ? 19.361 14.985 6.714 1.00 92.75 100 ALA A O 1
ATOM 760 N N . ALA A 1 101 ? 18.830 15.856 8.716 1.00 92.31 101 ALA A N 1
A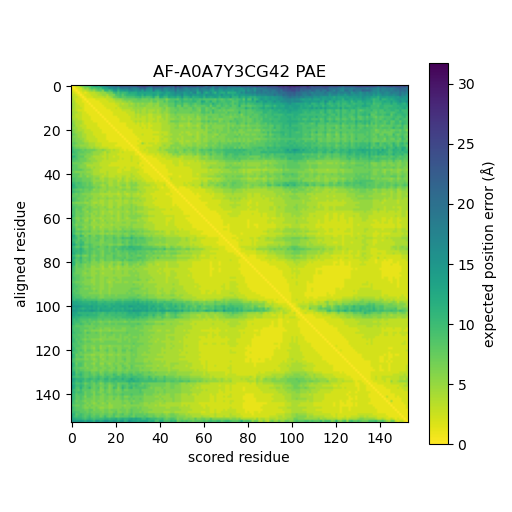TOM 761 C CA . ALA A 1 101 ? 20.169 16.347 9.060 1.00 92.31 101 ALA A CA 1
ATOM 762 C C . ALA A 1 101 ? 20.869 15.490 10.134 1.00 92.31 101 ALA A C 1
ATOM 764 O O . ALA A 1 101 ? 21.892 15.897 10.684 1.00 92.31 101 ALA A O 1
ATOM 765 N N . SER A 1 102 ? 20.305 14.332 10.484 1.00 92.75 102 SER A N 1
ATOM 766 C CA . SER A 1 102 ? 20.868 13.461 11.511 1.00 92.75 102 SER A CA 1
ATOM 767 C C . SER A 1 102 ? 22.109 12.727 11.009 1.00 92.75 102 SER A C 1
ATOM 769 O O . SER A 1 102 ? 22.167 12.271 9.869 1.00 92.75 102 SER A O 1
ATOM 771 N N . THR A 1 103 ? 23.073 12.525 11.904 1.00 93.88 103 THR A N 1
ATOM 772 C CA . THR A 1 103 ? 24.227 11.643 11.683 1.00 93.88 103 THR A CA 1
ATOM 773 C C . THR A 1 103 ? 23.873 10.156 11.798 1.00 93.88 103 THR A C 1
ATOM 775 O O . THR A 1 103 ? 24.717 9.312 11.509 1.00 93.88 103 THR A O 1
ATOM 778 N N . MET A 1 104 ? 22.638 9.820 12.198 1.00 94.94 104 MET A N 1
ATOM 779 C CA . MET A 1 104 ? 22.154 8.448 12.397 1.00 94.94 104 MET A CA 1
ATOM 780 C C . MET A 1 104 ? 20.980 8.111 11.455 1.00 94.94 104 MET A C 1
ATOM 782 O O . MET A 1 104 ? 19.855 7.910 11.920 1.00 94.94 104 MET A O 1
ATOM 786 N N . PRO A 1 105 ? 21.194 8.026 10.129 1.00 92.81 105 PRO A N 1
ATOM 787 C CA . PRO A 1 105 ? 20.117 7.784 9.164 1.00 92.81 105 PRO A CA 1
ATOM 788 C C . PRO A 1 105 ? 19.408 6.436 9.374 1.00 92.81 105 PRO A C 1
ATOM 790 O O . PRO A 1 105 ? 18.194 6.344 9.205 1.00 92.81 105 PRO A O 1
ATOM 793 N N . GLU A 1 106 ? 20.135 5.404 9.807 1.00 95.44 106 GLU A N 1
ATOM 794 C CA . GLU A 1 106 ? 19.583 4.069 10.079 1.00 95.44 106 GLU A CA 1
ATOM 795 C C . GLU A 1 106 ? 18.510 4.090 11.174 1.00 95.44 106 GLU A C 1
ATOM 797 O O . GLU A 1 106 ? 17.472 3.439 11.047 1.00 95.44 106 GLU A O 1
ATOM 802 N N . LEU A 1 107 ? 18.716 4.898 12.220 1.00 96.19 107 LEU A N 1
ATOM 803 C CA . LEU A 1 107 ? 17.741 5.065 13.295 1.00 96.19 107 LEU A CA 1
ATOM 804 C C . LEU A 1 107 ? 16.435 5.650 12.752 1.00 96.19 107 LEU A C 1
ATOM 806 O O . LEU A 1 107 ? 15.356 5.149 13.061 1.00 96.19 107 LEU A O 1
ATOM 810 N N . PHE A 1 108 ? 16.520 6.679 11.908 1.00 97.06 108 PHE A N 1
ATOM 811 C CA . PHE A 1 108 ? 15.337 7.311 11.329 1.00 97.06 108 PHE A CA 1
ATOM 812 C C . PHE A 1 108 ? 14.624 6.424 10.308 1.00 97.06 108 PHE A C 1
ATOM 814 O O . PHE A 1 108 ? 13.406 6.531 10.194 1.00 97.06 108 PHE A O 1
ATOM 821 N N . LEU A 1 109 ? 15.323 5.504 9.634 1.00 96.06 109 LEU A N 1
ATOM 822 C CA . LEU A 1 109 ? 14.680 4.476 8.808 1.00 96.06 109 LEU A CA 1
ATOM 823 C C . LEU A 1 109 ? 13.837 3.515 9.657 1.00 96.06 109 LEU A C 1
ATOM 825 O O . LEU A 1 109 ? 12.677 3.260 9.327 1.00 96.06 109 LEU A O 1
ATOM 829 N N . VAL A 1 110 ? 14.381 3.024 10.776 1.00 97.50 110 VAL A N 1
ATOM 830 C CA . VAL A 1 110 ? 13.639 2.149 11.702 1.00 97.50 110 VAL A CA 1
ATOM 831 C C . VAL A 1 110 ? 12.455 2.893 12.323 1.00 97.50 110 VAL A C 1
ATOM 833 O O . VAL A 1 110 ? 11.339 2.374 12.350 1.00 97.50 110 VAL A O 1
ATOM 836 N N . LEU A 1 111 ? 12.665 4.132 12.774 1.00 97.88 111 LEU A N 1
ATOM 837 C CA . LEU A 1 111 ? 11.593 4.956 13.331 1.00 97.88 111 LEU A CA 1
ATOM 838 C C . LEU A 1 111 ? 10.518 5.274 12.290 1.00 97.88 111 LEU A C 1
ATOM 840 O O . LEU A 1 111 ? 9.341 5.254 12.629 1.00 97.88 111 LEU A O 1
ATOM 844 N N . ALA A 1 112 ? 10.883 5.529 11.032 1.00 98.00 112 ALA A N 1
ATOM 845 C CA . ALA A 1 112 ? 9.919 5.776 9.965 1.00 98.00 112 ALA A CA 1
ATOM 846 C C . ALA A 1 112 ? 9.066 4.538 9.671 1.00 98.00 112 ALA A C 1
ATOM 848 O O . ALA A 1 112 ? 7.860 4.670 9.471 1.00 98.00 112 ALA A O 1
ATOM 849 N N . PHE A 1 113 ? 9.658 3.340 9.712 1.00 96.56 113 PHE A N 1
ATOM 850 C CA . PHE A 1 113 ? 8.911 2.088 9.595 1.00 96.56 113 PHE A CA 1
ATOM 851 C C . PHE A 1 113 ? 7.876 1.948 10.724 1.00 96.56 113 PHE A C 1
ATOM 853 O O . PHE A 1 113 ? 6.693 1.725 10.460 1.00 96.56 113 PHE A O 1
ATOM 860 N N . LEU A 1 114 ? 8.294 2.172 11.975 1.00 98.06 114 LEU A N 1
ATOM 861 C CA . LEU A 1 114 ? 7.394 2.150 13.135 1.00 98.06 114 LEU A CA 1
ATOM 862 C C . LEU A 1 114 ? 6.325 3.248 13.061 1.00 98.06 114 LEU A C 1
ATOM 864 O O . LEU A 1 114 ? 5.158 2.999 13.357 1.00 98.06 114 LEU A O 1
ATOM 868 N N . GLY A 1 115 ? 6.693 4.450 12.630 1.00 98.19 115 GLY A N 1
ATOM 869 C CA . GLY A 1 115 ? 5.757 5.553 12.451 1.00 98.19 115 GLY A CA 1
ATOM 870 C C . GLY A 1 115 ? 4.742 5.295 11.350 1.00 98.19 115 GLY A C 1
ATOM 871 O O . GLY A 1 115 ? 3.578 5.636 11.523 1.00 98.19 115 GLY A O 1
ATOM 872 N N . GLY A 1 116 ? 5.140 4.636 10.261 1.00 98.00 116 GLY A N 1
ATOM 873 C CA . GLY A 1 116 ? 4.216 4.194 9.221 1.00 98.00 116 GLY A CA 1
ATOM 874 C C . GLY A 1 116 ? 3.195 3.188 9.748 1.00 98.00 116 GLY A C 1
ATOM 875 O O . GLY A 1 116 ? 1.995 3.352 9.517 1.00 98.00 116 GLY A O 1
ATOM 876 N N . MET A 1 117 ? 3.649 2.201 10.528 1.00 97.25 117 MET A N 1
ATOM 877 C CA . MET A 1 117 ? 2.763 1.241 11.200 1.00 97.25 117 MET A CA 1
ATOM 878 C C . MET A 1 117 ? 1.788 1.936 12.157 1.00 97.25 117 MET A C 1
ATOM 880 O O . MET A 1 117 ? 0.593 1.642 12.137 1.00 97.25 117 MET A O 1
ATOM 884 N N . LEU A 1 118 ? 2.280 2.869 12.979 1.00 98.19 118 LEU A N 1
ATOM 885 C CA . LEU A 1 118 ? 1.453 3.616 13.926 1.00 98.19 118 LEU A CA 1
ATOM 886 C C . LEU A 1 118 ? 0.459 4.535 13.213 1.00 98.19 118 LEU A C 1
ATOM 888 O O . LEU A 1 118 ? -0.712 4.537 13.572 1.00 98.19 118 LEU A O 1
ATOM 892 N N . GLY A 1 119 ? 0.889 5.270 12.188 1.00 98.00 119 GLY A N 1
ATOM 893 C CA . GLY A 1 119 ? 0.035 6.170 11.414 1.00 98.00 119 GLY A CA 1
ATOM 894 C C . GLY A 1 119 ? -1.130 5.438 10.754 1.00 98.00 119 GLY A C 1
ATOM 895 O O . GLY A 1 119 ? -2.290 5.800 10.959 1.00 98.00 119 GLY A O 1
ATOM 896 N N . GLY A 1 120 ? -0.836 4.355 10.029 1.00 97.81 120 GLY A N 1
ATOM 897 C CA . GLY A 1 120 ? -1.874 3.528 9.413 1.00 97.81 120 GLY A CA 1
ATOM 898 C C . GLY A 1 120 ? -2.755 2.817 10.446 1.00 97.81 120 GLY A C 1
ATOM 899 O O . GLY A 1 120 ? -3.977 2.777 10.298 1.00 97.81 120 GLY A O 1
ATOM 900 N N . GLY A 1 121 ? -2.159 2.317 11.533 1.00 97.31 121 GLY A N 1
ATOM 901 C CA . GLY A 1 121 ? -2.881 1.668 12.627 1.00 97.31 121 GLY A CA 1
ATOM 902 C C . GLY A 1 121 ? -3.849 2.609 13.346 1.00 97.31 121 GLY A C 1
ATOM 903 O O . GLY A 1 121 ? -5.000 2.244 13.574 1.00 97.31 121 GLY A O 1
ATOM 904 N N . LEU A 1 122 ? -3.430 3.840 13.644 1.00 98.19 122 LEU A N 1
ATOM 905 C CA . LEU A 1 122 ? -4.292 4.865 14.239 1.00 98.19 122 LEU A CA 1
ATOM 906 C C . LEU A 1 122 ? -5.446 5.236 13.304 1.00 98.19 122 LEU A C 1
ATOM 908 O O . LEU A 1 122 ? -6.576 5.396 13.766 1.00 98.19 122 LEU A O 1
ATOM 912 N N . TRP A 1 123 ? -5.196 5.297 11.994 1.00 97.81 123 TRP A N 1
ATOM 913 C CA . TRP A 1 123 ? -6.246 5.532 11.002 1.00 97.81 123 TRP A CA 1
ATOM 914 C C . TRP A 1 123 ? -7.282 4.399 10.977 1.00 97.81 123 TRP A C 1
ATOM 916 O O . TRP A 1 123 ? -8.490 4.645 10.963 1.00 97.81 123 TRP A O 1
ATOM 926 N N . ALA A 1 124 ? -6.825 3.145 11.054 1.00 96.25 124 ALA A N 1
ATOM 927 C CA . ALA A 1 124 ? -7.699 1.977 11.157 1.00 96.25 124 ALA A CA 1
ATOM 928 C C . ALA A 1 124 ? -8.510 1.977 12.465 1.00 96.25 124 ALA A C 1
ATOM 930 O O . ALA A 1 124 ? -9.714 1.709 12.454 1.00 96.25 124 ALA A O 1
ATOM 931 N N . VAL A 1 125 ? -7.875 2.325 13.591 1.00 96.94 125 VAL A N 1
ATOM 932 C CA . VAL A 1 125 ? -8.545 2.478 14.892 1.00 96.94 125 VAL A CA 1
ATOM 933 C C . VAL A 1 125 ? -9.623 3.554 14.817 1.00 96.94 125 VAL A C 1
ATOM 935 O O . VAL A 1 125 ? -10.719 3.346 15.336 1.00 96.94 125 VAL A O 1
ATOM 938 N N . PHE A 1 126 ? -9.361 4.667 14.133 1.00 97.44 126 PHE A N 1
ATOM 939 C CA . PHE A 1 126 ? -10.348 5.727 13.962 1.00 97.44 126 PHE A CA 1
ATOM 940 C C . PHE A 1 126 ? -11.567 5.255 13.154 1.00 97.44 126 PHE A C 1
ATOM 942 O O . PHE A 1 126 ? -12.702 5.456 13.592 1.00 97.44 126 PHE A O 1
ATOM 949 N N . ALA A 1 127 ? -11.364 4.525 12.052 1.00 96.06 127 ALA A N 1
ATOM 950 C CA . ALA A 1 127 ? -12.461 3.897 11.307 1.00 96.06 127 ALA A CA 1
ATOM 951 C C . ALA A 1 127 ? -13.275 2.921 12.186 1.00 96.06 127 ALA A C 1
ATOM 953 O O . ALA A 1 127 ? -14.510 2.950 12.194 1.00 96.06 127 ALA A O 1
ATOM 954 N N . GLY A 1 128 ? -12.591 2.092 12.983 1.00 95.31 128 GLY A N 1
ATOM 955 C CA . GLY A 1 128 ? -13.221 1.170 13.932 1.00 95.31 128 GLY A CA 1
ATOM 956 C C . GLY A 1 128 ? -13.989 1.879 15.054 1.00 95.31 128 GLY A C 1
ATOM 957 O O . GLY A 1 128 ? -15.053 1.416 15.476 1.00 95.31 128 GLY A O 1
ATOM 958 N N . PHE A 1 129 ? -13.505 3.032 15.512 1.00 97.44 129 PHE A N 1
ATOM 959 C CA . PHE A 1 129 ? -14.197 3.875 16.484 1.00 97.44 129 PHE A CA 1
ATOM 960 C C . PHE A 1 129 ? -15.499 4.443 15.905 1.00 97.44 129 PHE A C 1
ATOM 962 O O . PHE A 1 129 ? -16.548 4.339 16.546 1.00 97.44 129 PHE A O 1
ATOM 969 N N . LEU A 1 130 ? -15.477 4.959 14.671 1.00 97.06 130 LEU A N 1
ATOM 970 C CA . LEU A 1 130 ? -16.686 5.437 13.985 1.00 97.06 130 LEU A CA 1
ATOM 971 C C . LEU A 1 130 ? -17.731 4.326 13.827 1.00 97.06 130 LEU A C 1
ATOM 973 O O . LEU A 1 130 ? -18.925 4.573 14.000 1.00 97.06 130 LEU A O 1
ATOM 977 N N . LYS A 1 131 ? -17.290 3.088 13.582 1.00 94.38 131 LYS A N 1
ATOM 978 C CA . LYS A 1 131 ? -18.178 1.923 13.534 1.00 94.38 131 LYS A CA 1
ATOM 979 C C . LYS A 1 131 ? -18.780 1.571 14.893 1.00 94.38 131 LYS A C 1
ATOM 981 O O . LYS A 1 131 ? -19.990 1.394 15.012 1.00 94.38 131 LYS A O 1
ATOM 986 N N . THR A 1 132 ? -17.944 1.434 15.916 1.00 95.75 132 THR A N 1
ATOM 987 C CA . THR A 1 132 ? -18.352 0.875 17.218 1.00 95.75 132 THR A CA 1
ATOM 988 C C . THR A 1 132 ? -19.024 1.887 18.142 1.00 95.75 132 THR A C 1
ATOM 990 O O . THR A 1 132 ? -19.887 1.508 18.931 1.00 9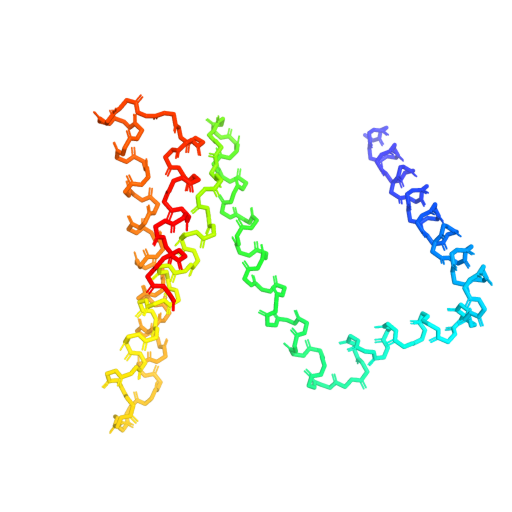5.75 132 THR A O 1
ATOM 993 N N . LYS A 1 133 ? -18.634 3.163 18.065 1.00 97.25 133 LYS A N 1
ATOM 994 C CA . LYS A 1 133 ? -19.179 4.255 18.887 1.00 97.25 133 LYS A CA 1
ATOM 995 C C . LYS A 1 133 ? -20.031 5.230 18.086 1.00 97.25 133 LYS A C 1
ATOM 997 O O . LYS A 1 133 ? -21.016 5.726 18.616 1.00 97.25 133 LYS A O 1
ATOM 1002 N N . GLY A 1 134 ? -19.673 5.481 16.827 1.00 95.31 134 GLY A N 1
ATOM 1003 C CA . GLY A 1 134 ? -20.419 6.385 15.947 1.00 95.31 134 GLY A CA 1
ATOM 1004 C C . GLY A 1 134 ? -21.619 5.745 15.241 1.00 95.31 134 GLY A C 1
ATOM 1005 O O . GLY A 1 134 ? -22.400 6.460 14.624 1.00 95.31 134 GLY A O 1
ATOM 1006 N N . GLY A 1 135 ? -21.773 4.416 15.295 1.00 95.19 135 GLY A N 1
ATOM 1007 C CA . GLY A 1 135 ? -22.859 3.702 14.613 1.00 95.19 135 GLY A CA 1
ATOM 1008 C C . GLY A 1 135 ? -22.781 3.745 13.080 1.00 95.19 135 GLY A C 1
ATOM 1009 O O . GLY A 1 135 ? -23.732 3.352 12.408 1.00 95.19 135 GLY A O 1
ATOM 1010 N N . VAL A 1 136 ? -21.663 4.209 12.513 1.00 96.75 136 VAL A N 1
ATOM 1011 C CA . VAL A 1 136 ? -21.461 4.308 11.062 1.00 96.75 136 VAL A CA 1
ATOM 1012 C C . VAL A 1 136 ? -21.147 2.922 10.501 1.00 96.75 136 VAL A C 1
ATOM 1014 O O . VAL A 1 136 ? -20.406 2.156 11.109 1.00 96.75 136 VAL A O 1
ATOM 1017 N N . ASN A 1 137 ? -21.677 2.564 9.331 1.00 95.50 137 ASN A N 1
ATOM 1018 C CA . ASN A 1 137 ? -21.252 1.325 8.676 1.00 95.50 137 ASN A CA 1
ATOM 1019 C C . ASN A 1 137 ? -19.750 1.393 8.344 1.00 95.50 137 ASN A C 1
ATOM 1021 O O . ASN A 1 137 ? -19.266 2.412 7.857 1.00 95.50 137 ASN A O 1
ATOM 1025 N N . GLU A 1 138 ? -19.025 0.305 8.574 1.00 94.25 138 GLU A N 1
ATOM 1026 C CA . GLU A 1 138 ? -17.583 0.194 8.357 1.00 94.25 138 GLU A CA 1
ATOM 1027 C C . GLU A 1 138 ? -17.162 0.527 6.918 1.00 94.25 138 GLU A C 1
ATOM 1029 O O . GLU A 1 138 ? -16.106 1.125 6.718 1.00 94.25 138 GLU A O 1
ATOM 1034 N N . ILE A 1 139 ? -18.017 0.235 5.932 1.00 95.00 139 ILE A N 1
ATOM 1035 C CA . ILE A 1 139 ? -17.797 0.580 4.525 1.00 95.00 139 ILE A CA 1
ATOM 1036 C C . ILE A 1 139 ? -17.782 2.101 4.350 1.00 95.00 139 ILE A C 1
ATOM 1038 O O . ILE A 1 139 ? -16.844 2.648 3.773 1.00 95.00 139 ILE A O 1
ATOM 1042 N N . PHE A 1 140 ? -18.795 2.795 4.881 1.00 96.25 140 PHE A N 1
ATOM 1043 C CA . PHE A 1 140 ? -18.904 4.251 4.765 1.00 96.25 140 PHE A CA 1
ATOM 1044 C C . PHE A 1 140 ? -17.866 4.977 5.620 1.00 96.25 140 PHE A C 1
ATOM 1046 O O . PHE A 1 140 ? -17.305 5.972 5.170 1.00 96.25 140 PHE A O 1
ATOM 1053 N N . ALA A 1 141 ? -17.571 4.468 6.819 1.00 96.44 141 ALA A N 1
ATOM 1054 C CA . ALA A 1 141 ? -16.516 5.010 7.667 1.00 96.44 141 ALA A CA 1
ATOM 1055 C C . ALA A 1 141 ? -15.151 4.909 6.971 1.00 96.44 141 ALA A C 1
ATOM 1057 O O . ALA A 1 141 ? -14.430 5.900 6.891 1.00 96.44 141 ALA A O 1
ATOM 1058 N N . GLY A 1 142 ? -14.819 3.739 6.417 1.00 96.25 142 GLY A N 1
ATOM 1059 C CA . GLY A 1 142 ? -13.571 3.530 5.686 1.00 96.25 142 GLY A CA 1
ATOM 1060 C C . GLY A 1 142 ? -13.461 4.411 4.442 1.00 96.25 142 GLY A C 1
ATOM 1061 O O . GLY A 1 142 ? -12.488 5.148 4.302 1.00 96.25 142 GLY A O 1
ATOM 1062 N N . LEU A 1 143 ? -14.472 4.388 3.569 1.00 97.00 143 LEU A N 1
ATOM 1063 C CA . LEU A 1 143 ? -14.472 5.185 2.338 1.00 97.00 143 LEU A CA 1
ATOM 1064 C C . LEU A 1 143 ? -14.424 6.693 2.623 1.00 97.00 143 LEU A C 1
ATOM 1066 O O . LEU A 1 143 ? -13.662 7.417 1.988 1.00 97.00 143 LEU A O 1
ATOM 1070 N N . GLY A 1 144 ? -15.197 7.168 3.603 1.00 97.19 144 GLY A N 1
ATOM 1071 C CA . GLY A 1 144 ? -15.173 8.571 4.013 1.00 97.19 144 GLY A CA 1
ATOM 1072 C C . GLY A 1 144 ? -13.784 9.006 4.478 1.00 97.19 144 GLY A C 1
ATOM 1073 O O . GLY A 1 144 ? -13.303 10.068 4.088 1.00 97.19 144 GLY A O 1
ATOM 1074 N N . LEU A 1 145 ? -13.100 8.159 5.249 1.00 97.50 145 LEU A N 1
ATOM 1075 C CA . LEU A 1 145 ? -11.740 8.438 5.698 1.00 97.50 145 LEU A CA 1
ATOM 1076 C C . LEU A 1 145 ? -10.697 8.352 4.577 1.00 97.50 145 LEU A C 1
ATOM 1078 O O . LEU A 1 145 ? -9.691 9.049 4.671 1.00 97.50 145 LEU A O 1
ATOM 1082 N N . ASN A 1 146 ? -10.920 7.587 3.505 1.00 97.94 146 ASN A N 1
ATOM 1083 C CA . ASN A 1 146 ? -10.055 7.663 2.320 1.00 97.94 146 ASN A CA 1
ATOM 1084 C C . ASN A 1 146 ? -10.120 9.057 1.688 1.00 97.94 146 ASN A C 1
ATOM 1086 O O . ASN A 1 146 ? -9.077 9.634 1.392 1.00 97.94 146 ASN A O 1
ATOM 1090 N N . PHE A 1 147 ? -11.317 9.640 1.549 1.00 97.19 147 PHE A N 1
ATOM 1091 C CA . PHE A 1 147 ? -11.453 11.000 1.016 1.00 97.19 147 PHE A CA 1
ATOM 1092 C C . PHE A 1 147 ? -10.789 12.047 1.910 1.00 97.19 147 PHE A C 1
ATOM 1094 O O . PHE A 1 147 ? -10.138 12.956 1.401 1.00 97.19 147 PHE A O 1
ATOM 1101 N N . VAL A 1 148 ? -10.905 11.911 3.235 1.00 97.38 148 VAL A N 1
ATOM 1102 C CA . VAL A 1 148 ? -10.194 12.797 4.171 1.00 97.38 148 VAL A CA 1
ATOM 1103 C C . VAL A 1 148 ? -8.683 12.658 4.002 1.00 97.38 148 VAL A C 1
ATOM 1105 O O . VAL A 1 148 ? -7.996 13.669 3.916 1.00 97.38 148 VAL A O 1
ATOM 1108 N N . ALA A 1 149 ? -8.171 11.427 3.918 1.00 97.00 149 ALA A N 1
ATOM 1109 C CA . ALA A 1 149 ? -6.748 11.171 3.720 1.00 97.00 149 ALA A CA 1
ATOM 1110 C C . ALA A 1 149 ? -6.240 11.771 2.399 1.00 97.00 149 ALA A C 1
ATOM 1112 O O . ALA A 1 149 ? -5.191 12.405 2.377 1.00 97.00 149 ALA A O 1
ATOM 1113 N N . GLN A 1 150 ? -7.014 11.636 1.323 1.00 94.94 150 GLN A N 1
ATOM 1114 C CA . GLN A 1 150 ? -6.689 12.214 0.021 1.00 94.94 150 GLN A CA 1
ATOM 1115 C C . GLN A 1 150 ? -6.722 13.750 0.029 1.00 94.94 150 GLN A C 1
ATOM 1117 O O . GLN A 1 150 ? -5.965 14.382 -0.697 1.00 94.94 150 GLN A O 1
ATOM 1122 N N . ALA A 1 151 ? -7.584 14.365 0.840 1.00 95.44 151 ALA A N 1
ATOM 1123 C CA . ALA A 1 151 ? -7.671 15.821 0.941 1.00 95.44 151 ALA A CA 1
ATOM 1124 C C . ALA A 1 151 ? -6.484 16.461 1.687 1.00 95.44 151 ALA A C 1
ATOM 1126 O O . ALA A 1 151 ? -6.277 17.667 1.561 1.00 95.44 151 ALA A O 1
ATOM 1127 N N . ILE A 1 152 ? -5.736 15.686 2.482 1.00 90.88 152 ILE A N 1
ATOM 1128 C CA . ILE A 1 152 ? -4.598 16.174 3.285 1.00 90.88 152 ILE A CA 1
ATOM 1129 C C . ILE A 1 152 ? -3.224 15.813 2.699 1.00 90.88 152 ILE A C 1
ATOM 1131 O O . ILE A 1 152 ? -2.206 16.160 3.300 1.00 90.88 152 ILE A O 1
ATOM 1135 N N . THR A 1 153 ? -3.192 15.113 1.565 1.00 84.62 153 THR A N 1
ATOM 1136 C CA . THR A 1 153 ? -1.987 14.819 0.765 1.00 84.62 153 THR A CA 1
ATOM 1137 C C . THR A 1 153 ? -1.864 15.754 -0.417 1.00 84.62 153 THR A C 1
ATOM 1139 O O . THR A 1 153 ? -0.739 16.247 -0.645 1.00 84.62 153 THR A O 1
#